Protein AF-A0A7C5U607-F1 (afdb_monomer)

Secondary structure (DSSP, 8-state):
---------HHHHHHHHHHHHHHHHHHHHHHHHHHHHHHHHHHHHHHHHHHHHHHHHHHHHHHHHHHHHHHHH-HHHHHHHHHTSPP-EEEEEEEEEETTEEEEEEEEEE------S-TTS--HHHHHHHHHHHHHHHHHHTT-

Radius of gyration: 28.56 Å; Cα contacts (8 Å, |Δi|>4): 90; chains: 1; bounding box: 56×33×82 Å

pLDDT: mean 84.86, st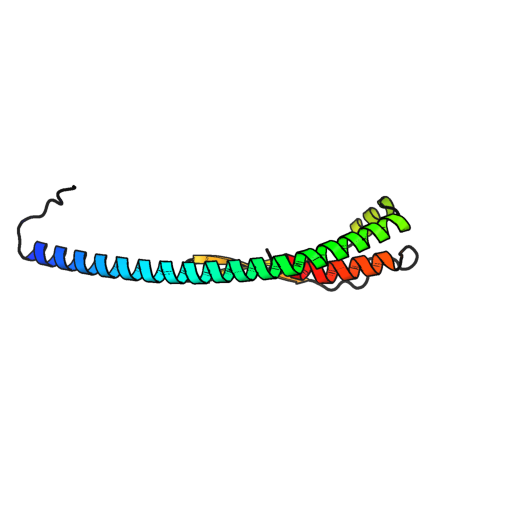d 9.52, range [42.5, 95.44]

Mean predicted aligned error: 8.69 Å

Sequence (144 aa):
MSSLEFKPTRMELIALRRRLNFAQKGLKLLQEKQDALIMEFFAAIQKYKRLRDSLLPIIREAYLALANAEIEMGALKLERIAEGVPETVNVEVKFKNVMGVLVPVIEAKIESIRRPYSLTDTSIYLETVSENFSQLLPTIIKLA

Solvent-accessible surface area (backbone atoms only — not comparable to full-atom values): 8519 Å² total; per-residue (Å²): 135,84,81,77,89,70,73,99,41,74,67,50,53,53,51,50,52,51,52,50,55,49,50,54,51,51,51,52,54,50,50,55,54,48,53,54,51,51,51,54,48,52,52,50,51,52,52,52,50,53,52,49,65,64,41,54,60,56,51,51,52,36,52,51,39,41,53,55,28,33,74,72,65,34,58,74,55,51,52,58,54,56,72,61,45,75,91,43,72,49,77,47,81,44,76,45,77,57,98,88,41,80,40,82,44,66,45,76,50,73,58,87,75,82,70,79,65,65,78,89,84,59,54,72,47,49,55,53,28,53,51,46,48,61,64,42,51,65,56,53,52,71,71,103

Foldseek 3Di:
DDPPDDDPDPVVVVVVVVVVVVVVVVVVVVVVLVVQVVVVVVVLVVVLVVLVVVLVVLVVVLVVLVVVQCVPLNPVRVVVLVVLDDDFKDKDWDWDDDSNDTDIAIDIDGDDDDDSDDPVRDDPSVVVSVVSVVVSVRSVRNSD

Nearest PDB structures (foldseek):
  9brq-assembly1_7  TM=8.820E-01  e=1.145E-07  Mus musculus
  7u4t-assembly1_G  TM=8.577E-01  e=1.696E-07  Homo sapiens
  5knc-assembly1_G  TM=7.948E-01  e=3.267E-07  Enterococcus hirae ATCC 9790
  6vq8-assembly1_H  TM=8.463E-01  e=1.063E-06  Rattus norvegicus
  6xbw-assembly1_H  TM=8.491E-01  e=1.135E-06  Bos taurus

Structure (mmCIF, N/CA/C/O backbone):
data_AF-A0A7C5U607-F1
#
_entry.id   AF-A0A7C5U607-F1
#
loop_
_atom_site.group_PDB
_atom_site.id
_atom_site.type_symbol
_atom_site.label_atom_id
_atom_site.label_alt_id
_atom_site.label_comp_id
_atom_site.label_asym_id
_atom_site.label_entity_id
_atom_site.label_seq_id
_atom_site.pdbx_PDB_ins_code
_atom_site.Cartn_x
_atom_site.Cartn_y
_atom_site.Cartn_z
_atom_site.occupancy
_atom_site.B_iso_or_equiv
_atom_site.auth_seq_id
_atom_site.auth_comp_id
_atom_site.auth_asym_id
_atom_site.auth_atom_id
_atom_site.pdbx_PDB_model_num
ATOM 1 N N . MET A 1 1 ? -16.948 22.646 34.424 1.00 42.50 1 MET A N 1
ATOM 2 C CA . MET A 1 1 ? -17.531 21.467 35.098 1.00 42.50 1 MET A CA 1
ATOM 3 C C . MET A 1 1 ? -19.039 21.608 35.022 1.00 42.50 1 MET A C 1
ATOM 5 O O . MET A 1 1 ? -19.592 22.444 35.720 1.00 42.50 1 MET A O 1
ATOM 9 N N . SER A 1 2 ? -19.680 20.923 34.075 1.00 43.03 2 SER A N 1
ATOM 10 C CA . SER A 1 2 ? -21.111 21.090 33.808 1.00 43.03 2 SER A CA 1
ATOM 11 C C . SER A 1 2 ? -21.929 20.331 34.849 1.00 43.03 2 SER A C 1
ATOM 13 O O . SER A 1 2 ? -21.910 19.099 34.876 1.00 43.03 2 SER A O 1
ATOM 15 N N . SER A 1 3 ? -22.634 21.068 35.700 1.00 54.56 3 SER A N 1
ATOM 16 C CA . SER A 1 3 ? -23.699 20.551 36.551 1.00 54.56 3 SER A CA 1
ATOM 17 C C . SER A 1 3 ? -24.778 19.928 35.666 1.00 54.56 3 SER A C 1
ATOM 19 O O . SER A 1 3 ? -25.558 20.637 35.036 1.00 54.56 3 SER A O 1
ATOM 21 N N . LEU A 1 4 ? -24.801 18.599 35.570 1.00 64.88 4 LEU A N 1
ATOM 22 C CA . LEU A 1 4 ? -25.994 17.909 35.094 1.00 64.88 4 LEU A CA 1
ATOM 23 C C . LEU A 1 4 ? -27.090 18.176 36.137 1.00 64.88 4 LEU A C 1
ATOM 25 O O . LEU A 1 4 ? -26.952 17.763 37.285 1.00 64.88 4 LEU A O 1
ATOM 29 N N . GLU A 1 5 ? -28.138 18.907 35.765 1.00 70.06 5 GLU A N 1
ATOM 30 C CA . GLU A 1 5 ? -29.319 19.058 36.613 1.00 70.06 5 GLU A CA 1
ATOM 31 C C . GLU A 1 5 ? -30.063 17.721 36.664 1.00 70.06 5 GLU A C 1
ATOM 33 O O . GLU A 1 5 ? -30.601 17.244 35.665 1.00 70.06 5 GLU A O 1
ATOM 38 N N . PHE A 1 6 ? -30.065 17.098 37.837 1.00 74.50 6 PHE A N 1
ATOM 39 C CA . PHE A 1 6 ? -30.824 15.890 38.137 1.00 74.50 6 PHE A CA 1
ATOM 40 C C . PHE A 1 6 ? -31.568 16.086 39.456 1.00 74.50 6 PHE A C 1
ATOM 42 O O . PHE A 1 6 ? -31.063 16.711 40.393 1.00 74.50 6 PHE A O 1
ATOM 4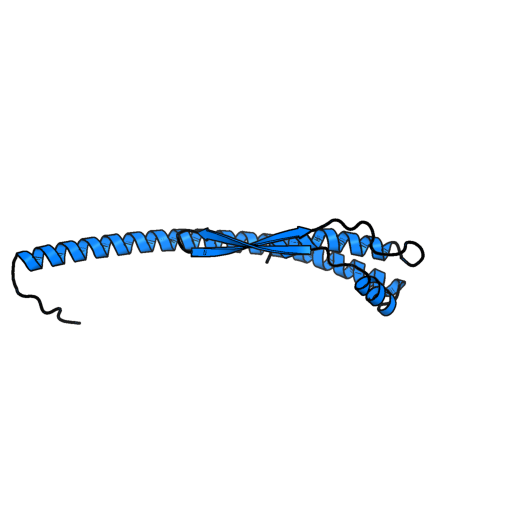9 N N . LYS A 1 7 ? -32.790 15.565 39.537 1.00 83.00 7 LYS A N 1
ATOM 50 C CA . LYS A 1 7 ? -33.563 15.568 40.774 1.00 83.00 7 LYS A CA 1
ATOM 51 C C . LYS A 1 7 ? -32.916 14.557 41.731 1.00 83.00 7 LYS A C 1
ATOM 53 O O . LYS A 1 7 ? -32.619 13.432 41.330 1.00 83.00 7 LYS A O 1
ATOM 58 N N . PRO A 1 8 ? -32.719 14.887 43.017 1.00 83.94 8 PRO A N 1
ATOM 59 C CA . PRO A 1 8 ? -32.039 14.008 43.970 1.00 83.94 8 PRO A CA 1
ATOM 60 C C . PRO A 1 8 ? -32.932 12.821 44.389 1.00 83.94 8 PRO A C 1
ATOM 62 O O . PRO A 1 8 ? -33.389 12.723 45.524 1.00 83.94 8 PRO A O 1
ATOM 65 N N . THR A 1 9 ? -33.201 11.901 43.460 1.00 92.31 9 THR A N 1
ATOM 66 C CA . THR A 1 9 ? -34.028 10.707 43.660 1.00 92.31 9 THR A CA 1
ATOM 67 C C . THR A 1 9 ? -33.183 9.437 43.554 1.00 92.31 9 THR A C 1
ATOM 69 O O . THR A 1 9 ? -32.229 9.350 42.777 1.00 92.31 9 THR A O 1
ATOM 72 N N . ARG A 1 10 ? -33.548 8.391 44.314 1.00 88.44 10 ARG A N 1
ATOM 73 C CA . ARG A 1 10 ? -32.869 7.080 44.236 1.00 88.44 10 ARG A CA 1
ATOM 74 C C . ARG A 1 10 ? -32.901 6.494 42.821 1.00 88.44 10 ARG A C 1
ATOM 76 O O . ARG A 1 10 ? -31.949 5.831 42.415 1.00 88.44 10 ARG A O 1
ATOM 83 N N . MET A 1 11 ? -33.979 6.742 42.080 1.00 90.75 11 MET A N 1
ATOM 84 C CA . MET A 1 11 ? -34.159 6.234 40.722 1.00 90.75 11 MET A CA 1
ATOM 85 C C . MET A 1 11 ? -33.168 6.877 39.741 1.00 90.75 11 MET A C 1
ATOM 87 O O . MET A 1 11 ? -32.538 6.164 38.958 1.00 90.75 11 MET A O 1
ATOM 91 N N . GLU A 1 12 ? -32.937 8.188 39.852 1.00 89.06 12 GLU A N 1
ATOM 92 C CA . GLU A 1 12 ? -31.932 8.893 39.047 1.00 89.06 12 GLU A CA 1
ATOM 93 C C . GLU A 1 12 ? -30.498 8.482 39.403 1.00 89.06 12 GLU A C 1
ATOM 95 O O . GLU A 1 12 ? -29.685 8.268 38.504 1.00 89.06 12 GLU A O 1
ATOM 100 N N . LEU A 1 13 ? -30.195 8.243 40.686 1.00 87.94 13 LEU A N 1
ATOM 101 C CA . LEU A 1 13 ? -28.893 7.704 41.100 1.00 87.94 13 LEU A CA 1
ATOM 102 C C . LEU A 1 13 ? -28.603 6.334 40.459 1.00 87.94 13 LEU A C 1
ATOM 104 O O . LEU A 1 13 ? -27.488 6.087 39.995 1.00 87.94 13 LEU A O 1
ATOM 108 N N . ILE A 1 14 ? -29.595 5.436 40.416 1.00 91.38 14 ILE A N 1
ATOM 109 C CA . ILE A 1 14 ? -29.455 4.117 39.778 1.00 91.38 14 ILE A CA 1
ATOM 110 C C . ILE A 1 14 ? -29.229 4.272 38.268 1.00 91.38 14 ILE A C 1
ATOM 112 O O . ILE A 1 14 ? -28.355 3.603 37.711 1.00 91.38 14 ILE A O 1
ATOM 116 N N . ALA A 1 15 ? -29.972 5.163 37.606 1.00 89.31 15 ALA A N 1
ATOM 117 C CA . ALA A 1 15 ? -29.812 5.432 36.178 1.00 89.31 15 ALA A CA 1
ATOM 118 C C . ALA A 1 15 ? -28.421 6.004 35.848 1.00 89.31 15 ALA A C 1
ATOM 120 O O . ALA A 1 15 ? -27.755 5.514 34.933 1.00 89.31 15 ALA A O 1
ATOM 121 N N . LEU A 1 16 ? -27.937 6.970 36.635 1.00 89.25 16 LEU A N 1
ATOM 122 C CA . LEU A 1 16 ? -26.602 7.556 36.482 1.00 89.25 16 LEU A CA 1
ATOM 123 C C . LEU A 1 16 ? -25.495 6.522 36.703 1.00 89.25 16 LEU A C 1
ATOM 125 O O . LEU A 1 16 ? -24.570 6.447 35.897 1.00 89.25 16 LEU A O 1
ATOM 129 N N . ARG A 1 17 ? -25.608 5.664 37.727 1.00 90.19 17 ARG A N 1
ATOM 130 C CA . ARG A 1 17 ? -24.652 4.562 37.954 1.00 90.19 17 ARG A CA 1
ATOM 131 C C . ARG A 1 17 ? -24.617 3.580 36.783 1.00 90.19 17 ARG A C 1
ATOM 133 O O . ARG A 1 17 ? -23.539 3.173 36.361 1.00 90.19 17 ARG A O 1
ATOM 140 N N . ARG A 1 18 ? -25.777 3.225 36.217 1.00 92.31 18 ARG A N 1
ATOM 141 C CA . ARG A 1 18 ? -25.850 2.378 35.012 1.00 92.31 18 ARG A CA 1
ATOM 142 C C . ARG A 1 18 ? -25.180 3.049 33.814 1.00 92.31 18 ARG A C 1
ATOM 144 O O . ARG A 1 18 ? -24.406 2.393 33.122 1.00 92.31 18 ARG A O 1
ATOM 151 N N . ARG A 1 19 ? -25.430 4.345 33.598 1.00 90.50 19 ARG A N 1
ATOM 152 C CA . ARG A 1 19 ? -24.815 5.124 32.512 1.00 90.50 19 ARG A CA 1
ATOM 153 C C . ARG A 1 19 ? -23.300 5.226 32.673 1.00 90.50 19 ARG A C 1
ATOM 155 O O . ARG A 1 19 ? -22.587 5.059 31.692 1.00 90.50 19 ARG A O 1
ATOM 162 N N . LEU A 1 20 ? -22.815 5.437 33.897 1.00 92.44 20 LEU A N 1
ATOM 163 C CA . LEU A 1 20 ? -21.388 5.475 34.215 1.00 92.44 20 LEU A CA 1
ATOM 164 C C . LEU A 1 20 ? -20.726 4.123 33.926 1.00 92.44 20 LEU A C 1
ATOM 166 O O . LEU A 1 20 ? -19.734 4.076 33.204 1.00 92.44 20 LEU A O 1
ATOM 170 N N . ASN A 1 21 ? -21.318 3.022 34.393 1.00 94.38 21 ASN A N 1
ATOM 171 C CA . ASN A 1 21 ? -20.800 1.678 34.123 1.00 94.38 21 ASN A CA 1
ATOM 172 C C . ASN A 1 21 ? -20.809 1.348 32.621 1.00 94.38 21 ASN A C 1
ATOM 174 O O . ASN A 1 21 ? -19.878 0.724 32.115 1.00 94.38 21 ASN A O 1
ATOM 178 N N . PHE A 1 22 ? -21.850 1.762 31.893 1.00 94.38 22 PHE A N 1
ATOM 179 C CA . PHE A 1 22 ? -21.923 1.593 30.442 1.00 94.38 22 PHE A CA 1
ATOM 180 C C . PHE A 1 22 ? -20.848 2.414 29.721 1.00 94.38 22 PHE A C 1
ATOM 182 O O . PHE A 1 22 ? -20.159 1.882 28.857 1.00 94.38 22 PHE A O 1
ATOM 189 N N . ALA A 1 23 ? -20.648 3.675 30.115 1.00 94.62 23 ALA A N 1
ATOM 190 C CA . ALA A 1 23 ? -19.616 4.539 29.548 1.00 94.62 23 ALA A CA 1
ATOM 191 C C . ALA A 1 23 ? -18.202 3.994 29.804 1.00 94.62 23 ALA A C 1
ATOM 193 O O . ALA A 1 23 ? -17.384 3.979 28.890 1.00 94.62 23 ALA A O 1
ATOM 194 N N . GLN A 1 24 ? -17.928 3.476 31.006 1.00 94.62 24 GLN A N 1
ATOM 195 C CA . GLN A 1 24 ? -16.651 2.827 31.325 1.00 94.62 24 GLN A CA 1
ATOM 196 C C . GLN A 1 24 ? -16.400 1.583 30.460 1.00 94.62 24 GLN A C 1
ATOM 198 O O . GLN A 1 24 ? -15.299 1.404 29.943 1.00 94.62 24 GLN A O 1
ATOM 203 N N . LYS A 1 25 ? -17.424 0.743 30.252 1.00 93.69 25 LYS A N 1
ATOM 204 C CA . LYS A 1 25 ? -17.329 -0.419 29.352 1.00 93.69 25 LYS A CA 1
ATOM 205 C C . LYS A 1 25 ? -17.131 -0.005 27.893 1.00 93.69 25 LYS A C 1
ATOM 207 O O . LYS A 1 25 ? -16.306 -0.598 27.208 1.00 93.69 25 LYS A O 1
ATOM 212 N N . GLY A 1 26 ? -17.856 1.016 27.434 1.00 94.38 26 GLY A N 1
ATOM 213 C CA . GLY A 1 26 ? -17.718 1.561 26.084 1.00 94.38 26 GLY A CA 1
ATOM 214 C C . GLY A 1 26 ? -16.321 2.124 25.828 1.00 94.38 26 GLY A C 1
ATOM 215 O O . GLY A 1 26 ? -15.736 1.838 24.790 1.00 94.38 26 GLY A O 1
ATOM 216 N N . LEU A 1 27 ? -15.753 2.846 26.800 1.00 95.44 27 LEU A N 1
ATOM 217 C CA . LEU A 1 27 ? -14.382 3.350 26.720 1.00 95.44 27 LEU A CA 1
ATOM 218 C C . LEU A 1 27 ? -13.373 2.209 26.561 1.00 95.44 27 LEU A C 1
ATOM 220 O O . LEU A 1 27 ? -12.533 2.272 25.668 1.00 95.44 27 LEU A O 1
ATOM 224 N N . LYS A 1 28 ? -13.489 1.155 27.378 1.00 94.62 28 LYS A N 1
ATOM 225 C CA . LYS A 1 28 ? -12.600 -0.010 27.288 1.00 94.62 28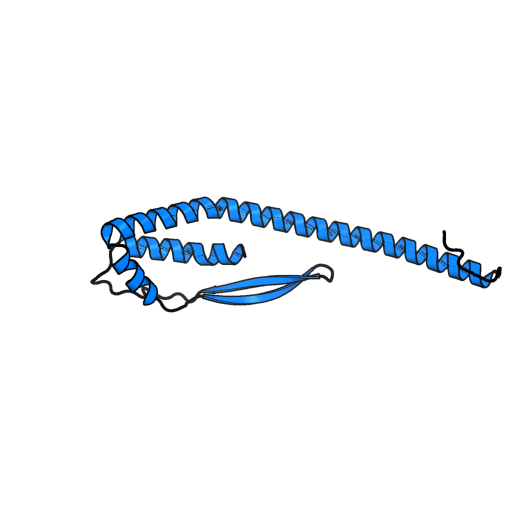 LYS A CA 1
ATOM 226 C C . LYS A 1 28 ? -12.674 -0.678 25.909 1.00 94.62 28 LYS A C 1
ATOM 228 O O . LYS A 1 28 ? -11.646 -0.972 25.315 1.00 94.62 28 LYS A O 1
ATOM 233 N N . LEU A 1 29 ? -13.880 -0.849 25.369 1.00 93.12 29 LEU A N 1
ATOM 234 C CA . LEU A 1 29 ? -14.087 -1.466 24.056 1.00 93.12 29 LEU A CA 1
ATOM 235 C C . LEU A 1 29 ? -13.516 -0.607 22.913 1.00 93.12 29 LEU A C 1
ATOM 237 O O . LEU A 1 29 ? -12.974 -1.134 21.944 1.00 93.12 29 LEU A O 1
ATOM 241 N N . LEU A 1 30 ? -13.600 0.722 23.029 1.00 92.38 30 LEU A N 1
ATOM 242 C CA . LEU A 1 30 ? -12.984 1.638 22.066 1.00 92.38 30 LEU A CA 1
ATOM 243 C C . LEU A 1 30 ? -11.454 1.612 22.132 1.00 92.38 30 LEU A C 1
ATOM 245 O O . LEU A 1 30 ? -10.824 1.667 21.081 1.00 92.38 30 LEU A O 1
ATOM 249 N N . GLN A 1 31 ? -10.873 1.490 23.328 1.00 93.81 31 GLN A N 1
ATOM 250 C CA . GLN A 1 31 ? -9.427 1.318 23.500 1.00 93.81 31 GLN A CA 1
ATOM 251 C C . GLN A 1 31 ? -8.951 0.007 22.861 1.00 93.81 31 GLN A C 1
ATOM 253 O O . GLN A 1 31 ? -8.049 0.030 22.034 1.00 93.81 31 GLN A O 1
ATOM 258 N N . GLU A 1 32 ? -9.637 -1.110 23.120 1.00 91.75 32 GLU A N 1
ATOM 259 C CA . GLU A 1 32 ? -9.321 -2.403 22.492 1.00 91.75 32 GLU A CA 1
ATOM 260 C C . GLU A 1 32 ? -9.434 -2.345 20.955 1.00 91.75 32 GLU A C 1
ATOM 262 O O . GLU A 1 32 ? -8.573 -2.860 20.237 1.00 91.75 32 GLU A O 1
ATOM 267 N N . LYS A 1 33 ? -10.463 -1.666 20.422 1.00 90.69 33 LYS A N 1
ATOM 268 C CA . LYS A 1 33 ? -10.600 -1.433 18.975 1.00 90.69 33 LYS A CA 1
ATOM 269 C C . LYS A 1 33 ? -9.450 -0.584 18.425 1.00 90.69 33 LYS A C 1
ATOM 271 O O . LYS A 1 33 ? -8.962 -0.863 17.329 1.00 90.69 33 LYS A O 1
ATOM 276 N N . GLN A 1 34 ? -9.053 0.462 19.145 1.00 91.25 34 GLN A N 1
ATOM 277 C CA . GLN A 1 34 ? -7.950 1.334 18.755 1.00 91.25 34 GLN A CA 1
ATOM 278 C C . GLN A 1 34 ? -6.638 0.548 18.684 1.00 91.25 34 GLN A C 1
ATOM 280 O O . GLN A 1 34 ? -5.947 0.632 17.671 1.00 91.25 34 GLN A O 1
ATOM 285 N N . ASP A 1 35 ? -6.338 -0.260 19.699 1.00 93.06 35 ASP A N 1
ATOM 286 C CA . ASP A 1 35 ? -5.117 -1.065 19.754 1.00 93.06 35 ASP A CA 1
ATOM 287 C C . ASP A 1 35 ? -5.049 -2.065 18.590 1.00 93.06 35 ASP A C 1
ATOM 289 O O . ASP A 1 35 ? -4.032 -2.154 17.899 1.00 93.06 35 ASP A O 1
ATOM 293 N N . ALA A 1 36 ? -6.159 -2.750 18.291 1.00 90.19 36 ALA A N 1
ATOM 294 C CA . ALA A 1 36 ? -6.240 -3.675 17.160 1.00 90.19 36 ALA A CA 1
ATOM 295 C C . ALA A 1 36 ? -6.006 -2.977 15.806 1.00 90.19 36 ALA A C 1
ATOM 297 O O . ALA A 1 36 ? -5.274 -3.488 14.955 1.00 90.19 36 ALA A O 1
ATOM 298 N N . LEU A 1 37 ? -6.589 -1.789 15.606 1.00 90.69 37 LEU A N 1
ATOM 299 C CA . LEU A 1 37 ? -6.381 -0.999 14.388 1.00 90.69 37 LEU A CA 1
ATOM 300 C C .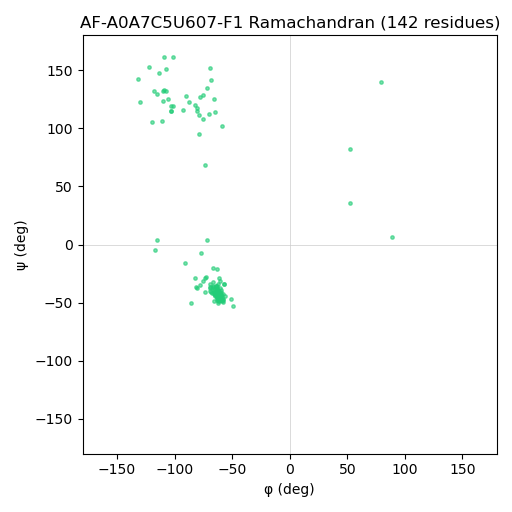 LEU A 1 37 ? -4.935 -0.507 14.260 1.00 90.69 37 LEU A C 1
ATOM 302 O O . LEU A 1 37 ? -4.381 -0.528 13.162 1.00 90.69 37 LEU A O 1
ATOM 306 N N . ILE A 1 38 ? -4.311 -0.098 15.367 1.00 92.06 38 ILE A N 1
ATOM 307 C CA . ILE A 1 38 ? -2.905 0.321 15.392 1.00 92.06 38 ILE A CA 1
ATOM 308 C C . ILE A 1 38 ? -1.990 -0.845 15.002 1.00 92.06 38 ILE A C 1
ATOM 310 O O . ILE A 1 38 ? -1.062 -0.660 14.211 1.00 92.06 38 ILE A O 1
ATOM 314 N N . MET A 1 39 ? -2.256 -2.052 15.508 1.00 91.75 39 MET A N 1
ATOM 315 C CA . MET A 1 39 ? -1.483 -3.243 15.148 1.00 91.75 39 MET A CA 1
ATOM 316 C C . MET A 1 39 ? -1.570 -3.561 13.650 1.00 91.75 39 MET A C 1
ATOM 318 O O . MET A 1 39 ? -0.534 -3.747 13.007 1.00 91.75 39 MET A O 1
ATOM 322 N N . GLU A 1 40 ? -2.777 -3.573 13.076 1.00 89.06 40 GLU A N 1
ATOM 323 C CA . GLU A 1 40 ? -2.982 -3.780 11.633 1.00 89.06 40 GLU A CA 1
ATOM 324 C C . GLU A 1 40 ? -2.296 -2.692 10.797 1.00 89.06 40 GLU A C 1
ATOM 326 O O . GLU A 1 40 ? -1.632 -2.984 9.801 1.00 89.06 40 GLU A O 1
ATOM 331 N N . PHE A 1 41 ? -2.379 -1.435 11.237 1.00 90.06 41 PHE A N 1
ATOM 332 C CA . PHE A 1 41 ? -1.723 -0.311 10.576 1.00 90.06 41 PHE A CA 1
ATOM 333 C C . PHE A 1 41 ? -0.199 -0.470 10.538 1.00 90.06 41 PHE A C 1
ATOM 335 O O . PHE A 1 41 ? 0.418 -0.342 9.477 1.00 90.06 41 PHE A O 1
ATOM 342 N N . PHE A 1 42 ? 0.430 -0.813 11.665 1.00 93.50 42 PHE A N 1
ATOM 343 C CA . PHE A 1 42 ? 1.874 -1.049 11.693 1.00 93.50 42 PHE A CA 1
ATOM 344 C C . PHE A 1 42 ? 2.281 -2.279 10.880 1.00 93.50 42 PHE A C 1
ATOM 346 O O . PHE A 1 42 ? 3.322 -2.247 10.217 1.00 93.50 42 PHE A O 1
ATOM 353 N N . ALA A 1 43 ? 1.470 -3.339 10.877 1.00 90.81 43 ALA A N 1
ATOM 354 C CA . ALA A 1 43 ? 1.704 -4.500 10.027 1.00 90.81 43 ALA A CA 1
ATOM 355 C C . ALA A 1 43 ? 1.652 -4.125 8.535 1.00 90.81 43 ALA A C 1
ATOM 357 O O . ALA A 1 43 ? 2.516 -4.552 7.763 1.00 90.81 43 ALA A O 1
ATOM 358 N N . ALA A 1 44 ? 0.693 -3.287 8.131 1.00 88.75 44 ALA A N 1
ATOM 359 C CA . ALA A 1 44 ? 0.594 -2.765 6.771 1.00 88.75 44 ALA A CA 1
ATOM 360 C C . ALA A 1 44 ? 1.810 -1.900 6.401 1.00 88.75 44 ALA A C 1
ATOM 362 O O . ALA A 1 44 ? 2.420 -2.130 5.357 1.00 88.75 44 ALA A O 1
ATOM 363 N N . ILE A 1 45 ? 2.246 -0.990 7.282 1.00 91.94 45 ILE A N 1
ATOM 364 C CA . ILE A 1 45 ? 3.451 -0.171 7.058 1.00 91.94 45 ILE A CA 1
ATOM 365 C C . ILE A 1 45 ? 4.696 -1.041 6.893 1.00 91.94 45 ILE A C 1
ATOM 367 O O . ILE A 1 45 ? 5.524 -0.773 6.023 1.00 91.94 45 ILE A O 1
ATOM 371 N N . GLN A 1 46 ? 4.867 -2.073 7.722 1.00 93.38 46 GLN A N 1
ATOM 372 C CA . GLN A 1 46 ? 6.024 -2.961 7.605 1.00 93.38 46 GLN A CA 1
ATOM 373 C C . GLN A 1 46 ? 6.020 -3.720 6.276 1.00 93.38 46 GLN A C 1
ATOM 375 O O . GLN A 1 46 ? 7.068 -3.822 5.638 1.00 93.38 46 GLN A O 1
ATOM 380 N N . LYS A 1 47 ? 4.857 -4.216 5.832 1.00 90.12 47 LYS A N 1
ATOM 381 C CA . LYS A 1 47 ? 4.711 -4.851 4.513 1.00 90.12 47 LYS A CA 1
ATOM 382 C C . LYS A 1 47 ? 5.035 -3.871 3.386 1.00 90.12 47 LYS A C 1
ATOM 384 O O . LYS A 1 47 ? 5.829 -4.212 2.515 1.00 90.12 47 LYS A O 1
ATOM 389 N N . TYR A 1 48 ? 4.500 -2.652 3.454 1.00 90.31 48 TYR A N 1
ATOM 390 C CA . TYR A 1 48 ? 4.771 -1.593 2.483 1.00 90.31 48 TYR A CA 1
ATOM 391 C C . TYR A 1 48 ? 6.266 -1.266 2.395 1.00 90.31 48 TYR A C 1
ATOM 393 O O . TYR A 1 48 ? 6.830 -1.261 1.306 1.00 90.31 48 TYR A O 1
ATOM 401 N N . LYS A 1 49 ? 6.938 -1.055 3.538 1.00 92.62 49 LYS A N 1
ATOM 402 C CA . LYS A 1 49 ? 8.382 -0.773 3.577 1.00 92.62 49 LYS A CA 1
ATOM 403 C C . LYS A 1 49 ? 9.196 -1.898 2.942 1.00 92.62 49 LYS A C 1
ATOM 405 O O . LYS A 1 49 ? 10.005 -1.62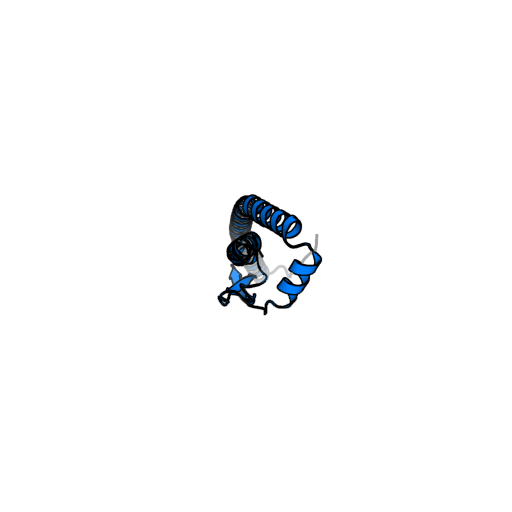6 2.067 1.00 92.62 49 LYS A O 1
ATOM 410 N N . ARG A 1 50 ? 8.929 -3.156 3.312 1.00 92.19 50 ARG A N 1
ATOM 411 C CA . ARG A 1 50 ? 9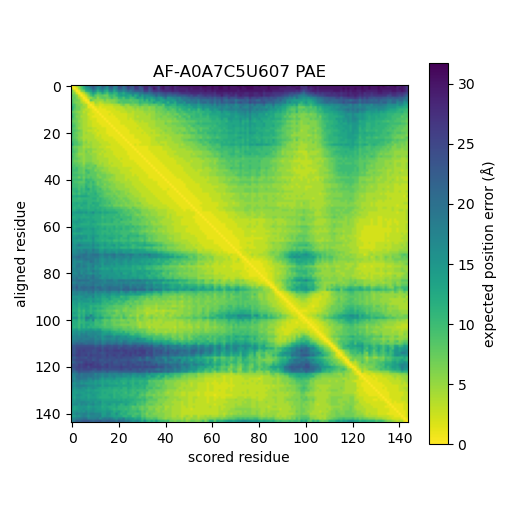.635 -4.320 2.746 1.00 92.19 50 ARG A CA 1
ATOM 412 C C . ARG A 1 50 ? 9.463 -4.422 1.231 1.00 92.19 50 ARG A C 1
ATOM 414 O O . ARG A 1 50 ? 10.444 -4.633 0.526 1.00 92.19 50 ARG A O 1
ATOM 421 N N . LEU A 1 51 ? 8.234 -4.256 0.737 1.00 90.00 51 LEU A N 1
ATOM 422 C CA . LEU A 1 51 ? 7.951 -4.277 -0.700 1.00 90.00 51 LEU A CA 1
ATOM 423 C C . LEU A 1 51 ? 8.666 -3.132 -1.418 1.00 90.00 51 LEU A C 1
ATOM 425 O O . LEU A 1 51 ? 9.337 -3.369 -2.418 1.00 90.00 51 LEU A O 1
ATOM 429 N N . ARG A 1 52 ? 8.599 -1.913 -0.874 1.00 90.62 52 ARG A N 1
ATOM 430 C CA . ARG A 1 52 ? 9.291 -0.744 -1.425 1.00 90.62 52 ARG A CA 1
ATOM 431 C C . ARG A 1 52 ? 10.801 -0.962 -1.513 1.00 90.62 52 ARG A C 1
ATOM 433 O O . ARG A 1 52 ? 11.377 -0.721 -2.569 1.00 90.62 52 ARG A O 1
ATOM 440 N N . ASP A 1 53 ? 11.422 -1.447 -0.442 1.00 92.94 53 ASP A N 1
ATOM 441 C CA . ASP A 1 53 ? 12.869 -1.680 -0.396 1.00 92.94 53 ASP A CA 1
ATOM 442 C C . ASP A 1 53 ? 13.296 -2.763 -1.400 1.00 92.94 53 ASP A C 1
ATOM 444 O O . ASP A 1 53 ? 14.341 -2.632 -2.032 1.00 92.94 53 ASP A O 1
ATOM 448 N N . SER A 1 54 ? 12.462 -3.790 -1.614 1.00 90.56 54 SER A N 1
ATOM 449 C CA . SER A 1 54 ? 12.699 -4.809 -2.648 1.00 90.56 54 SER A CA 1
ATOM 450 C C . SER A 1 54 ? 12.471 -4.309 -4.079 1.00 90.56 54 SER A C 1
ATOM 452 O O . SER A 1 54 ? 13.104 -4.806 -5.003 1.00 90.56 54 SER A O 1
ATOM 454 N N . LEU A 1 55 ? 11.597 -3.315 -4.273 1.00 91.50 55 LEU A N 1
ATOM 455 C CA . LEU A 1 55 ? 11.247 -2.784 -5.592 1.00 91.50 55 LEU A CA 1
ATOM 456 C C . LEU A 1 55 ? 12.257 -1.771 -6.124 1.00 91.50 55 LEU A C 1
ATOM 458 O O . LEU A 1 55 ? 12.516 -1.747 -7.323 1.00 91.50 55 LEU A O 1
ATOM 462 N N . LEU A 1 56 ? 12.836 -0.940 -5.254 1.00 90.75 56 LEU A N 1
ATOM 463 C CA . LEU A 1 56 ? 13.820 0.075 -5.642 1.00 90.75 56 LEU A CA 1
ATOM 464 C C . LEU A 1 56 ? 14.990 -0.452 -6.498 1.00 90.75 56 LEU A C 1
ATOM 466 O O . LEU A 1 56 ? 15.289 0.193 -7.507 1.00 90.75 56 LEU A O 1
ATOM 470 N N . PRO A 1 57 ? 15.659 -1.576 -6.165 1.00 91.75 57 PRO A N 1
ATOM 471 C CA . PRO A 1 57 ? 16.733 -2.099 -7.008 1.00 91.75 57 PRO A CA 1
ATOM 472 C C . PRO A 1 57 ? 16.222 -2.568 -8.376 1.00 91.75 57 PRO A C 1
ATOM 474 O O . PRO A 1 57 ? 16.833 -2.233 -9.385 1.00 91.75 57 PRO A O 1
ATOM 477 N N . ILE A 1 58 ? 15.067 -3.239 -8.428 1.00 90.75 58 ILE A N 1
ATOM 478 C CA . ILE A 1 58 ? 14.473 -3.747 -9.678 1.00 90.75 58 ILE A CA 1
ATOM 479 C C . ILE A 1 58 ? 14.083 -2.580 -10.597 1.00 90.75 58 ILE A C 1
ATOM 481 O O . ILE A 1 58 ? 14.354 -2.603 -11.794 1.00 90.75 58 ILE A O 1
ATOM 485 N N . ILE A 1 59 ? 13.506 -1.514 -10.029 1.00 91.81 59 ILE A N 1
ATOM 486 C CA . ILE A 1 59 ? 13.204 -0.275 -10.756 1.00 91.81 59 ILE A CA 1
ATOM 487 C C . ILE A 1 59 ? 14.487 0.324 -11.333 1.00 91.81 59 ILE A C 1
ATOM 489 O O . ILE A 1 59 ? 14.527 0.690 -12.507 1.00 91.81 59 ILE A O 1
ATOM 493 N N . ARG A 1 60 ? 15.551 0.407 -10.530 1.00 93.56 60 ARG A N 1
ATOM 494 C CA . ARG A 1 60 ? 16.835 0.944 -10.986 1.00 93.56 60 ARG A CA 1
ATOM 495 C C . ARG A 1 60 ? 17.405 0.132 -12.151 1.00 93.56 60 ARG A C 1
ATOM 497 O O . ARG A 1 60 ? 17.870 0.728 -13.115 1.00 93.56 60 ARG A O 1
ATOM 504 N N . GLU A 1 61 ? 17.356 -1.193 -12.078 1.00 91.56 61 GLU A N 1
ATOM 505 C CA . GLU A 1 61 ? 17.806 -2.083 -13.156 1.00 91.56 61 GLU A CA 1
ATOM 506 C C . GLU A 1 61 ? 16.963 -1.924 -14.428 1.00 91.56 61 GLU A C 1
ATOM 508 O O . GLU A 1 61 ? 17.521 -1.809 -15.519 1.00 91.56 61 GLU A O 1
ATOM 513 N N . ALA A 1 62 ? 15.637 -1.820 -14.298 1.00 92.06 62 ALA A N 1
ATOM 514 C CA . ALA A 1 62 ? 14.741 -1.588 -15.429 1.00 92.06 62 ALA A CA 1
ATOM 515 C C . ALA A 1 62 ? 15.033 -0.252 -16.139 1.00 92.06 62 ALA A C 1
ATOM 517 O O . ALA A 1 62 ? 15.099 -0.208 -17.368 1.00 92.06 62 ALA A O 1
ATOM 518 N N . TYR A 1 63 ? 15.288 0.825 -15.386 1.00 92.94 63 TYR A N 1
ATOM 519 C CA . TYR A 1 63 ? 15.671 2.119 -15.963 1.00 92.94 63 TYR A CA 1
ATOM 520 C C . TYR A 1 63 ? 17.067 2.110 -16.596 1.00 92.94 63 TYR A C 1
ATOM 522 O O . TYR A 1 63 ? 17.276 2.772 -17.609 1.00 92.94 63 TYR A O 1
ATOM 530 N N . LEU A 1 64 ? 18.021 1.352 -16.047 1.00 92.81 64 LEU A N 1
ATOM 531 C CA . LEU A 1 64 ? 19.328 1.172 -16.688 1.00 92.81 64 LEU A CA 1
ATOM 532 C C . LEU A 1 64 ? 19.200 0.419 -18.019 1.00 92.81 64 LEU A C 1
ATOM 534 O O . LEU A 1 64 ? 19.836 0.798 -19.000 1.00 92.81 64 LEU A O 1
ATOM 538 N N . ALA A 1 65 ? 18.351 -0.610 -18.078 1.00 90.88 65 ALA A N 1
ATOM 539 C CA . ALA A 1 65 ? 18.048 -1.308 -19.324 1.00 90.88 65 ALA A CA 1
ATOM 540 C C . ALA A 1 65 ? 17.389 -0.373 -20.354 1.00 90.88 65 ALA A C 1
ATOM 542 O O . ALA A 1 65 ? 17.754 -0.410 -21.529 1.00 90.88 65 ALA A O 1
ATOM 543 N N . LEU A 1 66 ? 16.479 0.502 -19.909 1.00 91.56 66 LEU A N 1
ATOM 544 C CA . LEU A 1 66 ? 15.840 1.510 -20.761 1.00 91.56 66 LEU A CA 1
ATOM 545 C C . LEU A 1 66 ? 16.867 2.492 -21.338 1.00 91.56 66 LEU A C 1
ATOM 547 O O . LEU A 1 66 ? 16.872 2.717 -22.543 1.00 91.56 66 LEU A O 1
ATOM 551 N N . ALA A 1 67 ? 17.786 3.002 -20.514 1.00 92.06 67 ALA A N 1
ATOM 552 C CA . ALA A 1 67 ? 18.848 3.895 -20.973 1.00 92.06 67 ALA A CA 1
ATOM 553 C C . ALA A 1 67 ? 19.744 3.235 -22.039 1.00 92.06 67 ALA A C 1
ATOM 555 O O . ALA A 1 67 ? 20.111 3.869 -23.025 1.00 92.06 67 ALA A O 1
ATOM 556 N N . ASN A 1 68 ? 20.058 1.944 -21.886 1.00 90.19 68 ASN A N 1
ATOM 557 C CA . ASN A 1 68 ? 20.812 1.203 -22.900 1.00 90.19 68 ASN A CA 1
ATOM 558 C C . ASN A 1 68 ? 20.031 1.079 -24.217 1.00 90.19 68 ASN A C 1
ATOM 560 O O . ASN A 1 68 ? 20.608 1.263 -25.288 1.00 90.19 68 ASN A O 1
ATOM 564 N N . ALA A 1 69 ? 18.724 0.814 -24.145 1.00 89.50 69 ALA A N 1
ATOM 565 C CA . ALA A 1 69 ? 17.867 0.778 -25.327 1.00 89.50 69 ALA A CA 1
ATOM 566 C C . ALA A 1 69 ? 17.774 2.157 -26.010 1.00 89.50 69 ALA A C 1
ATOM 568 O O . ALA A 1 69 ? 17.780 2.233 -27.238 1.00 89.50 69 ALA A O 1
ATOM 569 N N . GLU A 1 70 ? 17.725 3.248 -25.237 1.00 90.25 70 GLU A N 1
ATOM 570 C CA . GLU A 1 70 ? 17.708 4.622 -25.759 1.00 90.25 70 GLU A CA 1
ATOM 571 C C . GLU A 1 70 ? 18.990 4.979 -26.510 1.00 90.25 70 GLU A C 1
ATOM 573 O O . GLU A 1 70 ? 18.917 5.613 -27.564 1.00 90.25 70 GLU A O 1
ATOM 578 N N . ILE A 1 71 ? 20.149 4.551 -26.002 1.00 89.94 71 ILE A N 1
ATOM 579 C CA . ILE A 1 71 ? 21.448 4.784 -26.648 1.00 89.94 71 ILE A CA 1
ATOM 580 C C . ILE A 1 71 ? 21.518 4.092 -28.016 1.00 89.94 71 ILE A C 1
ATOM 582 O O . ILE A 1 71 ? 22.098 4.639 -28.951 1.00 89.94 71 ILE A O 1
ATOM 586 N N . GLU A 1 72 ? 20.932 2.904 -28.147 1.00 87.19 72 GLU A N 1
ATOM 587 C CA . GLU A 1 72 ? 21.018 2.108 -29.372 1.00 87.19 72 GLU A CA 1
ATOM 588 C C . GLU A 1 72 ? 19.944 2.472 -30.409 1.00 87.19 72 GLU A C 1
ATOM 590 O O . GLU A 1 72 ? 20.252 2.687 -31.581 1.00 87.19 72 GLU A O 1
ATOM 595 N N . MET A 1 73 ? 18.673 2.529 -29.999 1.00 84.94 73 MET A N 1
ATOM 596 C CA . MET A 1 73 ? 17.542 2.729 -30.915 1.00 84.94 73 MET A CA 1
ATOM 597 C C . MET A 1 73 ? 17.172 4.205 -31.103 1.00 84.94 73 MET A C 1
ATOM 599 O O . MET A 1 73 ? 16.464 4.540 -32.057 1.00 84.94 73 MET A O 1
ATOM 603 N N . GLY A 1 74 ? 17.651 5.081 -30.215 1.00 88.06 74 GLY A N 1
ATOM 604 C CA . GLY A 1 74 ? 17.272 6.487 -30.143 1.00 88.06 74 GLY A CA 1
ATOM 605 C C . GLY A 1 74 ? 15.924 6.699 -29.446 1.00 88.06 74 GLY A C 1
ATOM 606 O O . GLY A 1 74 ? 14.952 5.979 -29.687 1.00 88.06 74 GLY A O 1
ATOM 607 N N . ALA A 1 75 ? 15.843 7.743 -28.618 1.00 87.44 75 ALA A N 1
ATOM 608 C CA . ALA A 1 75 ? 14.659 8.051 -27.808 1.00 87.44 75 ALA A CA 1
ATOM 609 C C . ALA A 1 75 ? 13.370 8.206 -28.641 1.00 87.44 75 ALA A C 1
ATOM 611 O O . ALA A 1 75 ? 12.346 7.612 -28.316 1.00 87.44 75 ALA A O 1
ATOM 612 N N . LEU A 1 76 ? 13.436 8.917 -29.775 1.00 88.38 76 LEU A N 1
ATOM 613 C CA . LEU A 1 76 ? 12.267 9.174 -30.631 1.00 88.38 76 LEU A CA 1
ATOM 614 C C . LEU A 1 76 ? 11.660 7.885 -31.214 1.00 88.38 76 LEU A C 1
ATOM 616 O O . LEU A 1 76 ? 10.450 7.793 -31.419 1.00 88.38 76 LEU A O 1
ATOM 620 N N . LYS A 1 77 ? 12.496 6.884 -31.520 1.00 86.19 77 LYS A N 1
ATOM 621 C CA . LYS A 1 77 ? 12.023 5.602 -32.056 1.00 86.19 77 LYS A CA 1
ATOM 622 C C . LYS A 1 77 ? 11.343 4.782 -30.961 1.00 86.19 77 LYS A C 1
ATOM 624 O O . LYS A 1 77 ? 10.306 4.182 -31.226 1.00 86.19 77 LYS A O 1
ATOM 629 N N . LEU A 1 78 ? 11.897 4.782 -29.749 1.00 86.94 78 LEU A N 1
ATOM 630 C CA . LEU A 1 78 ? 11.308 4.089 -28.602 1.00 86.94 78 LEU A CA 1
ATOM 631 C C . LEU A 1 78 ? 9.961 4.678 -28.194 1.00 86.94 78 LEU A C 1
ATOM 633 O O . LEU A 1 78 ? 9.027 3.919 -27.964 1.00 86.94 78 LEU A O 1
ATOM 637 N N . GLU A 1 79 ? 9.846 6.004 -28.169 1.00 87.25 79 GLU A N 1
ATOM 638 C CA . GLU A 1 79 ? 8.595 6.697 -27.852 1.00 87.25 79 GLU A CA 1
ATOM 639 C C . GLU A 1 79 ? 7.472 6.293 -28.818 1.00 87.25 79 GLU A C 1
ATOM 641 O O . GLU A 1 79 ? 6.407 5.857 -28.390 1.00 87.25 79 GLU A O 1
ATOM 646 N N . ARG A 1 80 ? 7.755 6.288 -30.127 1.00 86.81 80 ARG A N 1
ATOM 647 C CA . ARG A 1 80 ? 6.802 5.827 -31.152 1.00 86.81 80 ARG A CA 1
ATOM 648 C C . ARG A 1 80 ? 6.393 4.366 -30.990 1.00 86.81 80 ARG A C 1
ATOM 650 O O . ARG A 1 80 ? 5.252 4.012 -31.268 1.00 86.81 80 ARG A O 1
ATOM 657 N N . ILE A 1 81 ? 7.328 3.502 -30.594 1.00 84.81 81 ILE A N 1
ATOM 658 C CA . ILE A 1 81 ? 7.021 2.088 -30.349 1.00 84.81 81 ILE A CA 1
ATOM 659 C C . ILE A 1 81 ? 6.134 1.956 -29.108 1.00 84.81 81 ILE A C 1
ATOM 661 O O . ILE A 1 81 ? 5.181 1.182 -29.137 1.00 84.81 81 ILE A O 1
ATOM 665 N N . ALA A 1 82 ? 6.415 2.721 -28.051 1.00 84.12 82 ALA A N 1
ATOM 666 C CA . ALA A 1 82 ? 5.636 2.718 -26.819 1.00 84.12 82 ALA A CA 1
ATOM 667 C C . ALA A 1 82 ? 4.192 3.199 -27.041 1.00 84.12 82 ALA A C 1
ATOM 669 O O . ALA A 1 82 ? 3.272 2.586 -26.508 1.00 84.12 82 ALA A O 1
ATOM 670 N N . GLU A 1 83 ? 3.975 4.220 -27.877 1.00 84.62 83 GLU A N 1
ATOM 671 C CA . GLU A 1 83 ? 2.629 4.685 -28.260 1.00 84.62 83 GLU A CA 1
ATOM 672 C C . GLU A 1 83 ? 1.803 3.618 -28.994 1.00 84.62 83 GLU A C 1
ATOM 674 O O . GLU A 1 83 ? 0.577 3.605 -28.908 1.00 84.62 83 GLU A O 1
ATOM 679 N N . GLY A 1 84 ? 2.463 2.708 -29.715 1.00 81.06 84 GLY A N 1
ATOM 680 C CA . GLY A 1 84 ? 1.805 1.599 -30.406 1.00 81.06 84 GLY A CA 1
ATOM 681 C C . GLY A 1 84 ? 1.384 0.447 -29.490 1.00 81.06 84 GLY A C 1
ATOM 682 O O . GLY A 1 84 ? 0.716 -0.479 -29.955 1.00 81.06 84 GLY A O 1
ATOM 683 N N . VAL A 1 85 ? 1.773 0.467 -28.210 1.00 80.19 85 VAL A N 1
ATOM 684 C CA . VAL A 1 85 ? 1.448 -0.598 -27.258 1.00 80.19 85 VAL A CA 1
ATOM 685 C C . VAL A 1 85 ? 0.038 -0.387 -26.697 1.00 80.19 85 VAL A C 1
ATOM 687 O O . VAL A 1 85 ? -0.217 0.632 -26.058 1.00 80.19 85 VAL A O 1
ATOM 690 N N . PRO A 1 86 ? -0.890 -1.342 -26.880 1.00 77.75 86 PRO A N 1
ATOM 691 C CA . PRO A 1 86 ? -2.228 -1.237 -26.307 1.00 77.75 86 PRO A CA 1
ATOM 692 C C . PRO A 1 86 ? -2.212 -1.373 -24.776 1.00 77.75 86 PRO A C 1
ATOM 694 O O . PRO A 1 86 ? -1.372 -2.066 -24.193 1.00 77.75 86 PRO A O 1
ATOM 697 N N . GLU A 1 87 ? -3.187 -0.741 -24.124 1.00 71.62 87 GLU A N 1
ATOM 698 C CA . GLU A 1 87 ? -3.383 -0.834 -22.677 1.00 71.62 87 GLU A CA 1
ATOM 699 C C . GLU A 1 87 ? -3.783 -2.262 -22.270 1.00 71.62 87 GLU A C 1
ATOM 701 O O . GLU A 1 87 ? -4.752 -2.825 -22.772 1.00 71.62 87 GLU A O 1
ATOM 706 N N . THR A 1 88 ? -3.024 -2.855 -21.347 1.00 74.19 88 THR A N 1
ATOM 707 C CA . THR A 1 88 ? -3.170 -4.265 -20.916 1.00 74.19 88 THR A CA 1
ATOM 708 C C . THR A 1 88 ? -3.543 -4.442 -19.460 1.00 74.19 88 THR A C 1
ATOM 710 O O . THR A 1 88 ? -3.720 -5.567 -18.985 1.00 74.19 88 THR A O 1
ATOM 713 N N . VAL A 1 89 ? -3.603 -3.340 -18.721 1.00 76.25 89 VAL A N 1
ATOM 714 C CA . VAL A 1 89 ? -3.698 -3.367 -17.269 1.00 76.25 89 VAL A CA 1
ATOM 715 C C . VAL A 1 89 ? -5.074 -2.875 -16.863 1.00 76.25 89 VAL A C 1
ATOM 717 O O . VAL A 1 89 ? -5.356 -1.682 -16.890 1.00 76.25 89 VAL A O 1
ATOM 720 N N . ASN A 1 90 ? -5.915 -3.809 -16.431 1.00 81.94 90 ASN A N 1
ATOM 721 C CA . ASN A 1 90 ? -7.195 -3.499 -15.817 1.00 81.94 90 ASN A CA 1
ATOM 722 C C . ASN A 1 90 ? -7.022 -3.433 -14.299 1.00 81.94 90 ASN A C 1
ATOM 724 O O . ASN A 1 90 ? -6.692 -4.433 -13.655 1.00 81.94 90 ASN A O 1
ATOM 728 N N . VAL A 1 91 ? -7.241 -2.249 -13.729 1.00 83.31 91 VAL A N 1
ATOM 729 C CA . VAL A 1 91 ? -7.140 -2.000 -12.287 1.00 83.31 91 VAL A CA 1
ATOM 730 C C . VAL A 1 91 ? -8.542 -1.930 -11.686 1.00 83.31 91 VAL A C 1
ATOM 732 O O . VAL A 1 91 ? -9.343 -1.072 -12.047 1.00 83.31 91 VAL A O 1
ATOM 735 N N . GLU A 1 92 ? -8.836 -2.824 -10.747 1.00 85.94 92 GLU A N 1
ATOM 736 C CA . GLU A 1 92 ? -10.089 -2.868 -9.995 1.00 85.94 92 GLU A CA 1
ATOM 737 C C . GLU A 1 92 ? -9.838 -2.458 -8.538 1.00 85.94 92 GLU A C 1
ATOM 739 O O . GLU A 1 92 ? -8.932 -2.967 -7.879 1.00 85.94 92 GLU A O 1
ATOM 744 N N . VAL A 1 93 ? -10.669 -1.561 -8.002 1.00 86.31 93 VAL A N 1
ATOM 745 C CA . VAL A 1 93 ? -10.624 -1.172 -6.585 1.00 86.31 93 VAL A CA 1
ATOM 746 C C . VAL A 1 93 ? -11.732 -1.896 -5.831 1.00 86.31 93 VAL A C 1
ATOM 748 O O . VAL A 1 93 ? -12.917 -1.715 -6.111 1.00 86.31 93 VAL A O 1
ATOM 751 N N . LYS A 1 94 ? -11.350 -2.703 -4.844 1.00 87.94 94 LYS A N 1
ATOM 752 C CA . LYS A 1 94 ? -12.261 -3.386 -3.919 1.00 87.94 94 LYS A CA 1
ATOM 753 C C . LYS A 1 94 ? -12.164 -2.769 -2.533 1.00 87.94 94 LYS A C 1
ATOM 755 O O . LYS A 1 94 ? -11.184 -2.117 -2.206 1.00 87.94 94 LYS A O 1
ATOM 760 N N . PHE A 1 95 ? -13.164 -2.993 -1.687 1.00 88.12 95 PHE A N 1
ATOM 761 C CA . PHE A 1 95 ? -13.141 -2.525 -0.302 1.00 88.12 95 PHE A CA 1
ATOM 762 C C . PHE A 1 95 ? -13.133 -3.707 0.660 1.00 88.12 95 PHE A C 1
ATOM 764 O O . PHE A 1 95 ? -13.974 -4.601 0.580 1.00 88.12 95 PHE A O 1
ATOM 771 N N . LYS A 1 96 ? -12.194 -3.689 1.603 1.00 88.25 96 LYS A N 1
ATOM 772 C CA . LYS A 1 96 ? -12.101 -4.641 2.705 1.00 88.25 96 LYS A CA 1
ATOM 773 C C . LYS A 1 96 ? -12.512 -3.951 3.999 1.00 88.25 96 LYS A C 1
ATOM 775 O O . LYS A 1 96 ? -12.030 -2.869 4.308 1.00 88.25 96 LYS A O 1
ATOM 780 N N . ASN A 1 97 ? -13.377 -4.584 4.783 1.00 86.06 97 ASN A N 1
ATOM 781 C CA . ASN A 1 97 ? -13.747 -4.072 6.099 1.00 86.06 97 ASN A CA 1
ATOM 782 C C . ASN A 1 97 ? -12.761 -4.579 7.165 1.00 86.06 97 ASN A C 1
ATOM 784 O O . ASN A 1 97 ? -12.598 -5.788 7.337 1.00 86.06 97 ASN A O 1
ATOM 788 N N . VAL A 1 98 ? -12.120 -3.659 7.884 1.00 84.88 98 VAL A N 1
ATOM 789 C CA . VAL A 1 98 ? -11.239 -3.932 9.024 1.00 84.88 98 VAL A CA 1
ATOM 790 C C . VAL A 1 98 ? -11.834 -3.241 10.247 1.00 84.88 98 VAL A C 1
ATOM 792 O O . VAL A 1 98 ? -11.786 -2.020 10.370 1.00 84.88 98 VAL A O 1
ATOM 795 N N . MET A 1 99 ? -12.439 -4.014 11.154 1.00 82.19 99 MET A N 1
ATOM 796 C CA . MET A 1 99 ? -13.007 -3.511 12.418 1.00 82.19 99 MET A CA 1
ATOM 797 C C . MET A 1 99 ? -13.985 -2.323 12.253 1.00 82.19 99 MET A C 1
ATOM 799 O O . MET A 1 99 ? -14.051 -1.417 13.091 1.00 82.19 99 MET A O 1
ATOM 803 N N . GLY A 1 100 ? -14.771 -2.318 11.172 1.00 82.94 100 GLY A N 1
ATOM 804 C CA . GLY A 1 100 ? -15.744 -1.267 10.855 1.00 82.94 100 GLY A CA 1
ATOM 805 C C . GLY A 1 100 ? -15.179 -0.101 10.041 1.00 82.94 100 GLY A C 1
ATOM 806 O O . GLY A 1 100 ? -15.891 0.879 9.841 1.00 82.94 100 GLY A O 1
ATOM 807 N N . VAL A 1 101 ? -13.926 -0.187 9.587 1.00 85.81 101 VAL A N 1
ATOM 808 C CA . VAL A 1 101 ? -13.302 0.763 8.658 1.00 85.81 101 VAL A CA 1
ATOM 809 C C . VAL A 1 101 ? -13.198 0.110 7.282 1.00 85.81 101 VAL A C 1
ATOM 811 O O . VAL A 1 101 ? -12.647 -0.981 7.147 1.00 85.81 101 VAL A O 1
ATOM 814 N N . LEU A 1 102 ? -13.733 0.770 6.256 1.00 86.50 102 LEU A N 1
ATOM 815 C CA . LEU A 1 102 ? -13.594 0.349 4.862 1.00 86.50 102 LEU A CA 1
ATOM 816 C C . LEU A 1 102 ? -12.224 0.791 4.338 1.00 86.50 102 LEU A C 1
ATOM 818 O O . LEU A 1 102 ? -11.934 1.982 4.282 1.00 86.50 102 LEU A O 1
ATOM 822 N N . VAL A 1 103 ? -11.395 -0.175 3.959 1.00 87.12 103 VAL A N 1
ATOM 823 C CA . VAL A 1 103 ? -10.055 0.031 3.408 1.00 87.12 103 VAL A CA 1
ATOM 824 C C . VAL A 1 103 ? -10.076 -0.356 1.928 1.00 87.12 103 VAL A C 1
ATOM 826 O O . VAL A 1 103 ? -10.465 -1.488 1.624 1.00 87.12 103 VAL A O 1
ATOM 829 N N . PRO A 1 104 ? -9.696 0.538 0.999 1.00 87.62 104 PRO A N 1
ATOM 830 C CA . PRO A 1 104 ? -9.577 0.183 -0.408 1.00 87.62 104 PRO A CA 1
ATOM 831 C C . PRO A 1 104 ? -8.402 -0.782 -0.613 1.00 87.62 104 PRO A C 1
ATOM 833 O O . PRO A 1 104 ? -7.358 -0.660 0.022 1.00 87.62 104 PRO A O 1
ATOM 836 N N . VAL A 1 105 ? -8.589 -1.755 -1.493 1.00 85.00 105 VAL A N 1
ATOM 837 C CA . VAL A 1 105 ? -7.597 -2.740 -1.916 1.00 85.00 105 VAL A CA 1
ATOM 838 C C . VAL A 1 105 ? -7.600 -2.742 -3.435 1.00 85.00 105 VAL A C 1
ATOM 840 O O . VAL A 1 105 ? -8.645 -2.950 -4.052 1.00 85.00 105 VAL A O 1
ATOM 843 N N . ILE A 1 106 ? -6.438 -2.490 -4.024 1.00 85.31 106 ILE A N 1
ATOM 844 C CA . ILE A 1 106 ? -6.261 -2.441 -5.470 1.00 85.31 106 ILE A CA 1
ATOM 845 C C . ILE A 1 106 ? -5.890 -3.842 -5.964 1.00 85.31 106 ILE A C 1
ATOM 847 O O . ILE A 1 106 ? -4.972 -4.480 -5.448 1.00 85.31 106 ILE A O 1
ATOM 851 N N . GLU A 1 107 ? -6.614 -4.339 -6.961 1.00 81.44 107 GLU A N 1
ATOM 852 C CA . GLU A 1 107 ? -6.294 -5.568 -7.680 1.00 81.44 107 GLU A CA 1
ATOM 853 C C . GLU A 1 107 ? -6.034 -5.230 -9.149 1.00 81.44 107 GLU A C 1
ATOM 855 O O . GLU A 1 107 ? -6.823 -4.535 -9.781 1.00 81.44 107 GLU A O 1
ATOM 860 N N . ALA A 1 108 ? -4.938 -5.739 -9.713 1.00 78.62 108 ALA A N 1
ATOM 861 C CA . ALA A 1 108 ? -4.667 -5.624 -11.141 1.00 78.62 108 ALA A CA 1
ATOM 862 C C . ALA A 1 108 ? -4.810 -6.964 -11.849 1.00 78.62 108 ALA A C 1
ATOM 864 O O . ALA A 1 108 ? -4.240 -7.973 -11.428 1.00 78.62 108 ALA A O 1
ATOM 865 N N . LYS A 1 109 ? -5.524 -6.934 -12.973 1.00 76.88 109 LYS A N 1
ATOM 866 C CA . LYS A 1 109 ? -5.535 -7.982 -13.989 1.00 76.88 109 LYS A CA 1
ATOM 867 C C . LYS A 1 109 ? -4.686 -7.493 -15.154 1.00 76.88 109 LYS A C 1
ATOM 869 O O . LYS A 1 109 ? -5.014 -6.492 -15.782 1.00 76.88 109 LYS A O 1
ATOM 874 N N . ILE A 1 110 ? -3.580 -8.185 -15.398 1.00 71.88 110 ILE A N 1
ATOM 875 C CA . ILE A 1 110 ? -2.678 -7.890 -16.509 1.00 71.88 110 ILE A CA 1
ATOM 876 C C . ILE A 1 110 ? -2.951 -8.929 -17.585 1.00 71.88 110 ILE A C 1
ATOM 878 O O . ILE A 1 110 ? -2.737 -10.124 -17.366 1.00 71.88 110 ILE A O 1
ATOM 882 N N . GLU A 1 111 ? -3.445 -8.480 -18.731 1.00 70.44 111 GLU A N 1
ATOM 883 C CA . GLU A 1 111 ? -3.576 -9.326 -19.909 1.00 70.44 111 GLU A CA 1
ATOM 884 C C . GLU A 1 111 ? -2.204 -9.467 -20.575 1.00 70.44 111 GLU A C 1
ATOM 886 O O . GLU A 1 111 ? -1.506 -8.485 -20.830 1.00 70.44 111 GLU A O 1
ATOM 891 N N . SER A 1 112 ? -1.768 -10.705 -20.817 1.00 61.69 112 SER A N 1
ATOM 892 C CA . SER A 1 112 ? -0.452 -10.963 -21.395 1.00 61.69 112 SER A CA 1
ATOM 893 C C . SER A 1 112 ? -0.473 -10.726 -22.902 1.00 61.69 112 SER A C 1
ATOM 895 O O . SER A 1 112 ? -0.804 -11.608 -23.696 1.00 61.69 112 SER A O 1
ATOM 897 N N . ILE A 1 113 ? -0.074 -9.529 -23.323 1.00 61.59 113 ILE A N 1
ATOM 898 C CA . ILE A 1 113 ? 0.172 -9.270 -24.740 1.00 61.59 113 ILE A CA 1
ATOM 899 C C . ILE A 1 113 ? 1.551 -9.789 -25.105 1.00 61.59 113 ILE A C 1
ATOM 901 O O . ILE A 1 113 ? 2.584 -9.308 -24.643 1.00 61.59 113 ILE A O 1
ATOM 905 N N . ARG A 1 114 ? 1.568 -10.796 -25.977 1.00 60.81 114 ARG A N 1
ATOM 906 C CA . ARG A 1 114 ? 2.801 -11.268 -26.597 1.00 60.81 114 ARG A CA 1
ATOM 907 C C . ARG A 1 114 ? 3.227 -10.264 -27.663 1.00 60.81 114 ARG A C 1
ATOM 909 O O . ARG A 1 114 ? 2.624 -10.234 -28.727 1.00 60.81 114 ARG A O 1
ATOM 916 N N . ARG A 1 115 ? 4.294 -9.512 -27.373 1.00 64.81 115 ARG A N 1
ATOM 917 C CA . ARG A 1 115 ? 5.078 -8.703 -28.326 1.00 64.81 115 ARG A CA 1
ATOM 918 C C . ARG A 1 115 ? 4.223 -7.737 -29.170 1.00 64.81 115 ARG A C 1
ATOM 920 O O . ARG A 1 115 ? 3.936 -8.031 -30.327 1.00 64.81 115 ARG A O 1
ATOM 927 N N . PRO A 1 116 ? 3.864 -6.559 -28.635 1.00 66.75 116 PRO A N 1
ATOM 928 C CA . PRO A 1 116 ? 3.099 -5.544 -29.369 1.00 66.75 116 PRO A CA 1
ATOM 929 C C . PRO A 1 116 ? 3.900 -4.821 -30.476 1.00 66.75 116 PRO A C 1
ATOM 931 O O . PRO A 1 116 ? 3.385 -3.898 -31.096 1.00 66.75 116 PRO A O 1
ATOM 934 N N . TYR A 1 117 ? 5.153 -5.212 -30.730 1.00 72.62 117 TYR A N 1
ATOM 935 C CA . TYR A 1 117 ? 6.088 -4.533 -31.631 1.00 72.62 117 TYR A CA 1
ATOM 936 C C . TYR A 1 117 ? 6.601 -5.449 -32.756 1.00 72.62 117 TYR A C 1
ATOM 938 O O . TYR A 1 117 ? 6.679 -6.670 -32.606 1.00 72.62 117 TYR A O 1
ATOM 946 N N . SER A 1 118 ? 6.970 -4.851 -33.897 1.00 72.50 118 SER A N 1
ATOM 947 C CA . SER A 1 118 ? 7.492 -5.578 -35.065 1.00 72.50 118 SER A CA 1
ATOM 948 C C . SER A 1 118 ? 8.938 -6.031 -34.857 1.00 72.50 118 SER A C 1
ATOM 950 O O . SER A 1 118 ? 9.804 -5.208 -34.581 1.00 72.50 118 SER A O 1
ATOM 952 N N . LEU A 1 119 ? 9.218 -7.318 -35.092 1.00 70.25 119 LEU A N 1
ATOM 953 C CA . LEU A 1 119 ? 10.552 -7.923 -34.942 1.00 70.25 119 LEU A CA 1
ATOM 954 C C . LEU A 1 119 ? 11.614 -7.343 -35.892 1.00 70.25 119 LEU A C 1
ATOM 956 O O . LEU A 1 119 ? 12.804 -7.492 -35.637 1.00 70.25 119 LEU A O 1
ATOM 960 N N . THR A 1 120 ? 11.202 -6.710 -36.993 1.00 71.88 120 THR A N 1
ATOM 961 C CA . THR A 1 120 ? 12.112 -6.181 -38.022 1.00 71.88 120 THR A CA 1
ATOM 962 C C . THR A 1 120 ? 12.856 -4.925 -37.588 1.00 71.88 120 THR A C 1
ATOM 964 O O . THR A 1 120 ? 13.963 -4.686 -38.055 1.00 71.88 120 THR A O 1
ATOM 967 N N . ASP A 1 121 ? 12.253 -4.126 -36.706 1.00 67.31 121 ASP A N 1
ATOM 968 C CA . ASP A 1 121 ? 12.748 -2.798 -36.333 1.00 67.31 121 ASP A CA 1
ATOM 969 C C . ASP A 1 121 ? 13.170 -2.694 -34.866 1.00 67.31 121 ASP A C 1
ATOM 971 O O . ASP A 1 121 ? 13.537 -1.604 -34.414 1.00 67.31 121 ASP A O 1
ATOM 975 N N . THR A 1 122 ? 13.124 -3.801 -34.124 1.00 75.50 122 THR A N 1
ATOM 976 C CA . THR A 1 122 ? 13.413 -3.852 -32.687 1.00 75.50 122 THR A CA 1
ATOM 977 C C . THR A 1 122 ? 14.741 -4.506 -32.357 1.00 75.50 122 THR A C 1
ATOM 979 O O . THR A 1 122 ? 15.201 -5.403 -33.056 1.00 75.50 122 THR A O 1
ATOM 982 N N . SER A 1 123 ? 15.323 -4.068 -31.242 1.00 79.50 123 SER A N 1
ATOM 983 C CA . SER A 1 123 ? 16.547 -4.630 -30.682 1.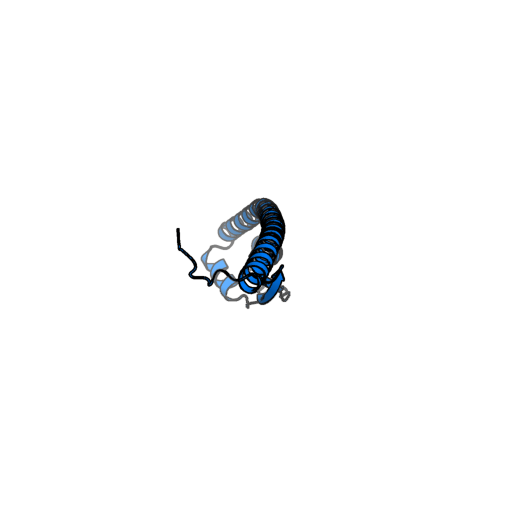00 79.50 123 SER A CA 1
ATOM 984 C C . SER A 1 123 ? 16.274 -5.563 -29.496 1.00 79.50 123 SER A C 1
ATOM 986 O O . SER A 1 123 ? 15.230 -5.484 -28.845 1.00 79.50 123 SER A O 1
ATOM 988 N N . ILE A 1 124 ? 17.256 -6.405 -29.171 1.00 84.19 124 ILE A N 1
ATOM 989 C CA . ILE A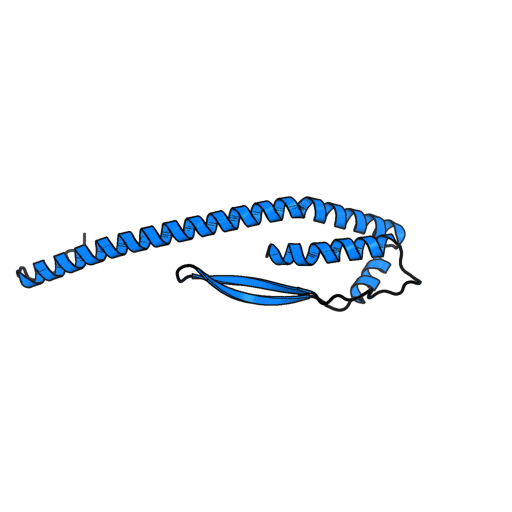 1 124 ? 17.288 -7.281 -27.988 1.00 84.19 124 ILE A CA 1
ATOM 990 C C . ILE A 1 124 ? 17.149 -6.461 -26.695 1.00 84.19 124 ILE A C 1
ATOM 992 O O . ILE A 1 124 ? 16.508 -6.894 -25.733 1.00 84.19 124 ILE A O 1
ATOM 996 N N . TYR A 1 125 ? 17.697 -5.244 -26.678 1.00 84.25 125 TYR A N 1
ATOM 997 C CA . TYR A 1 125 ? 17.574 -4.337 -25.539 1.00 84.25 125 TYR A CA 1
ATOM 998 C C . TYR A 1 125 ? 16.117 -3.920 -25.291 1.00 84.25 125 TYR A C 1
ATOM 1000 O O . TYR A 1 125 ? 15.702 -3.838 -24.138 1.00 84.25 125 TYR A O 1
ATOM 1008 N N . LEU A 1 126 ? 15.306 -3.746 -26.343 1.00 85.31 126 LEU A N 1
ATOM 1009 C CA . LEU A 1 126 ? 13.883 -3.416 -26.208 1.00 85.31 126 LEU A CA 1
ATOM 1010 C C . LEU A 1 126 ? 13.085 -4.587 -25.629 1.00 85.31 126 LEU A C 1
ATOM 1012 O O . LEU A 1 126 ? 12.236 -4.378 -24.764 1.00 85.31 126 LEU A O 1
ATOM 1016 N N . GLU A 1 127 ? 13.381 -5.817 -26.052 1.00 84.06 127 GLU A N 1
ATOM 1017 C CA . GLU A 1 127 ? 12.756 -7.016 -25.480 1.00 84.06 127 GLU A CA 1
ATOM 1018 C C . GLU A 1 127 ? 13.092 -7.164 -23.990 1.00 84.06 127 GLU A C 1
ATOM 1020 O O . GLU A 1 127 ? 12.201 -7.3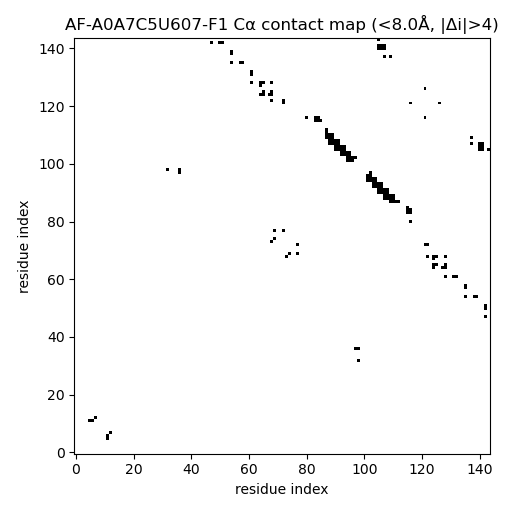97 -23.175 1.00 84.06 127 GLU A O 1
ATOM 1025 N N . THR A 1 128 ? 14.347 -6.901 -23.620 1.00 86.56 128 THR A N 1
ATOM 1026 C CA . THR A 1 128 ? 14.806 -6.944 -22.222 1.00 86.56 128 THR A CA 1
ATOM 1027 C C . THR A 1 128 ? 14.098 -5.891 -21.365 1.00 86.56 128 THR A C 1
ATOM 1029 O O . THR A 1 128 ? 13.669 -6.162 -20.245 1.00 86.56 128 THR A O 1
ATOM 1032 N N . VAL A 1 129 ? 13.930 -4.678 -21.898 1.00 88.75 129 VAL A N 1
ATOM 1033 C CA . VAL A 1 129 ? 13.164 -3.603 -21.254 1.00 88.75 129 VAL A CA 1
ATOM 1034 C C . VAL A 1 129 ? 11.703 -4.008 -21.085 1.00 88.75 129 VAL A C 1
ATOM 1036 O O . VAL A 1 129 ? 11.169 -3.921 -19.981 1.00 88.75 129 VAL A O 1
ATOM 1039 N N . SER A 1 130 ? 11.060 -4.493 -22.148 1.00 85.56 130 SER A N 1
ATOM 1040 C CA . SER A 1 130 ? 9.659 -4.917 -22.109 1.00 85.56 130 SER A CA 1
ATOM 1041 C C . SER A 1 130 ? 9.422 -6.007 -21.061 1.00 85.56 130 SER A C 1
ATOM 1043 O O . SER A 1 130 ? 8.464 -5.912 -20.292 1.00 85.56 130 SER A O 1
ATOM 1045 N N . GLU A 1 131 ? 10.317 -6.991 -20.967 1.00 85.75 131 GLU A N 1
ATOM 1046 C CA . GLU A 1 131 ? 10.236 -8.056 -19.970 1.00 85.75 131 GLU A CA 1
ATOM 1047 C C . GLU A 1 131 ? 10.415 -7.523 -18.540 1.00 85.75 131 GLU A C 1
ATOM 1049 O O . GLU A 1 131 ? 9.572 -7.787 -17.676 1.00 85.75 131 GLU A O 1
ATOM 1054 N N . ASN A 1 132 ? 11.441 -6.701 -18.300 1.00 89.00 132 ASN A N 1
ATOM 1055 C CA . ASN A 1 132 ? 11.702 -6.108 -16.986 1.00 89.00 132 ASN A CA 1
ATOM 1056 C C . ASN A 1 132 ? 10.514 -5.268 -16.493 1.00 89.00 132 ASN A C 1
ATOM 1058 O O . ASN A 1 132 ? 10.073 -5.419 -15.351 1.00 89.00 132 ASN A O 1
ATOM 1062 N N . PHE A 1 133 ? 9.945 -4.416 -17.352 1.00 86.94 133 PHE A N 1
ATOM 1063 C CA . PHE A 1 133 ? 8.773 -3.611 -16.998 1.00 86.94 133 PHE A CA 1
ATOM 1064 C C . PHE A 1 133 ? 7.508 -4.462 -16.841 1.00 86.94 133 PHE A C 1
ATOM 1066 O O . PHE A 1 133 ? 6.726 -4.216 -15.922 1.00 86.94 133 PHE A O 1
ATOM 1073 N N . SER A 1 134 ? 7.326 -5.510 -17.651 1.00 83.75 134 SER A N 1
ATOM 1074 C CA . SER A 1 134 ? 6.190 -6.430 -17.512 1.00 83.75 134 SER A CA 1
ATOM 1075 C C . SER A 1 134 ? 6.199 -7.180 -16.176 1.00 83.75 134 SER A C 1
ATOM 1077 O O . SER A 1 134 ? 5.131 -7.428 -15.617 1.00 83.75 134 SER A O 1
ATOM 1079 N N . GLN A 1 135 ? 7.371 -7.547 -15.653 1.00 83.88 135 GLN A N 1
ATOM 1080 C CA . GLN A 1 135 ? 7.497 -8.188 -14.337 1.00 83.88 135 GLN A CA 1
ATOM 1081 C C . GLN A 1 135 ? 7.323 -7.183 -13.184 1.00 83.88 135 GLN A C 1
ATOM 1083 O O . GLN A 1 135 ? 6.812 -7.511 -12.109 1.00 83.88 135 GLN A O 1
ATOM 1088 N N . LEU A 1 136 ? 7.715 -5.932 -13.412 1.00 87.62 136 LEU A N 1
ATOM 1089 C CA . LEU A 1 136 ? 7.716 -4.866 -12.418 1.00 87.62 136 LEU A CA 1
ATOM 1090 C C . LEU A 1 136 ? 6.333 -4.229 -12.210 1.00 87.62 136 LEU A C 1
ATOM 1092 O O . LEU A 1 136 ? 5.954 -3.972 -11.065 1.00 87.62 136 LEU A O 1
ATOM 1096 N N . LEU A 1 137 ? 5.544 -4.059 -13.276 1.00 85.06 137 LEU A N 1
ATOM 1097 C CA . LEU A 1 137 ? 4.180 -3.510 -13.241 1.00 85.06 137 LEU A CA 1
ATOM 1098 C C . LEU A 1 137 ? 3.259 -4.157 -12.185 1.00 85.06 137 LEU A C 1
ATOM 1100 O O . LEU A 1 137 ? 2.725 -3.420 -11.352 1.00 85.06 137 LEU A O 1
ATOM 1104 N N . PRO A 1 138 ? 3.087 -5.496 -12.121 1.00 83.62 138 PRO A N 1
ATOM 1105 C CA . PRO A 1 138 ? 2.230 -6.107 -11.103 1.00 83.62 138 PRO A CA 1
ATOM 1106 C C . PRO A 1 138 ? 2.703 -5.816 -9.679 1.00 83.62 138 PRO A C 1
ATOM 1108 O O . PRO A 1 138 ? 1.901 -5.732 -8.750 1.00 83.62 138 PRO A O 1
ATOM 1111 N N . THR A 1 139 ? 4.011 -5.673 -9.494 1.00 84.00 139 THR A N 1
ATOM 1112 C CA . THR A 1 139 ? 4.613 -5.448 -8.182 1.00 84.00 139 THR A CA 1
ATOM 1113 C C . THR A 1 139 ? 4.449 -3.994 -7.737 1.00 84.00 139 THR A C 1
ATOM 1115 O O . THR A 1 139 ? 4.186 -3.756 -6.560 1.00 84.00 139 THR A O 1
ATOM 1118 N N . ILE A 1 140 ? 4.492 -3.038 -8.673 1.00 86.31 140 ILE A N 1
ATOM 1119 C CA . ILE A 1 140 ? 4.112 -1.638 -8.429 1.00 86.31 140 ILE A CA 1
ATOM 1120 C C . ILE A 1 140 ? 2.639 -1.538 -8.043 1.00 86.31 140 ILE A C 1
ATOM 1122 O O . ILE A 1 140 ? 2.313 -0.865 -7.070 1.00 86.31 140 ILE A O 1
ATOM 1126 N N . ILE A 1 141 ? 1.748 -2.228 -8.758 1.00 85.00 141 ILE A N 1
ATOM 1127 C CA . ILE A 1 141 ? 0.311 -2.133 -8.473 1.00 85.00 141 ILE A CA 1
ATOM 1128 C C . ILE A 1 141 ? -0.023 -2.732 -7.101 1.00 85.00 141 ILE A C 1
ATOM 1130 O O . ILE A 1 141 ? -0.879 -2.213 -6.402 1.00 85.00 141 ILE A O 1
ATOM 1134 N N . LYS A 1 142 ? 0.703 -3.767 -6.660 1.00 81.62 142 LYS A N 1
ATOM 1135 C CA . LYS A 1 142 ? 0.584 -4.304 -5.291 1.00 81.62 142 LYS A CA 1
ATOM 1136 C C . LYS A 1 142 ? 1.066 -3.347 -4.195 1.00 81.62 142 LYS A C 1
ATOM 1138 O O . LYS A 1 142 ? 0.758 -3.582 -3.028 1.00 81.62 142 LYS A O 1
ATOM 1143 N N . LEU A 1 143 ? 1.893 -2.358 -4.533 1.00 82.12 143 LEU A N 1
ATOM 1144 C CA . LEU A 1 143 ? 2.384 -1.353 -3.589 1.00 82.12 143 LEU A CA 1
ATOM 1145 C C . LEU A 1 143 ? 1.365 -0.217 -3.383 1.00 82.12 143 LEU A C 1
ATOM 1147 O O . LEU A 1 143 ? 1.378 0.398 -2.315 1.00 82.12 143 LEU A O 1
ATOM 1151 N N . ALA A 1 144 ? 0.546 0.065 -4.402 1.00 71.56 144 ALA A N 1
ATOM 1152 C CA . ALA A 1 144 ? -0.479 1.109 -4.412 1.00 71.56 144 ALA A CA 1
ATOM 1153 C C . ALA A 1 144 ? -1.688 0.744 -3.534 1.00 71.56 144 ALA A C 1
ATOM 1155 O O . ALA A 1 144 ? -2.201 1.669 -2.864 1.00 71.56 144 ALA A O 1
#